Protein AF-A0A845Y924-F1 (afdb_monomer)

Sequence (71 aa):
MKVDISFQLLLQAISSLGIAEKHQLWELLEAELFPDEEDSPEDIAEIQAARADYKAGDYITFDEYRAQRSA

Solvent-accessible surface area (backbone atoms only — not comparable to full-atom values): 4430 Å² total; per-residue (Å²): 134,88,80,95,69,57,71,69,59,50,52,54,54,61,66,71,49,53,72,70,56,48,48,55,52,45,55,54,50,45,52,72,76,46,74,72,80,58,76,46,78,64,53,50,48,52,54,51,50,55,53,47,32,58,75,71,59,68,67,78,53,74,66,58,51,53,57,64,75,75,109

Secondary structure (DSSP, 8-state):
------HHHHHHHHHH--HHHHHHHHHHHHHHH-TT-S--HHHHHHHHHHHHHHHHT----HHHHHHHHT-

Foldseek 3Di:
DDDPDDPVVVVVVLVPDDPVVVVVVVVVVCCVVCVPPDQDPVSVVVVVVVVVCVVVVVDDDPVNVVVVVVD

Structure (mmCIF, N/CA/C/O backbone):
data_AF-A0A845Y924-F1
#
_entry.id   AF-A0A845Y924-F1
#
loop_
_atom_site.group_PDB
_atom_site.id
_atom_site.type_symbol
_atom_site.label_atom_id
_atom_site.label_alt_id
_atom_site.label_comp_id
_atom_site.label_asym_id
_atom_site.label_entity_id
_atom_site.label_seq_id
_atom_site.pdbx_PDB_ins_code
_atom_site.Cartn_x
_atom_site.Cartn_y
_atom_site.Cartn_z
_atom_site.occupancy
_atom_site.B_iso_or_equiv
_atom_site.auth_seq_id
_atom_site.auth_comp_id
_atom_site.auth_asym_id
_atom_site.auth_atom_id
_atom_site.pdbx_PDB_model_num
ATOM 1 N N . MET A 1 1 ? -8.287 17.232 23.512 1.00 51.38 1 MET A N 1
ATOM 2 C CA . MET A 1 1 ? -8.938 16.494 24.618 1.00 51.38 1 MET A CA 1
ATOM 3 C C . MET A 1 1 ? -8.462 15.053 24.528 1.00 51.38 1 MET A C 1
ATOM 5 O O . MET A 1 1 ? -8.620 14.480 23.461 1.00 51.38 1 MET A O 1
ATOM 9 N N . LYS A 1 2 ? -7.804 14.499 25.556 1.00 71.75 2 LYS A N 1
ATOM 10 C CA . LYS A 1 2 ? -7.425 13.075 25.556 1.00 71.75 2 LYS A CA 1
ATOM 11 C C . LYS A 1 2 ? -8.621 12.265 26.050 1.00 71.75 2 LYS A C 1
ATOM 13 O O . LYS A 1 2 ? -9.151 12.574 27.113 1.00 71.75 2 LYS A O 1
ATOM 18 N N . VAL A 1 3 ? -9.068 11.301 25.253 1.00 77.00 3 VAL A N 1
ATOM 19 C CA . VAL A 1 3 ? -10.117 10.357 25.647 1.00 77.00 3 VAL A CA 1
ATOM 20 C C . VAL A 1 3 ? -9.437 9.218 26.396 1.00 77.00 3 VAL A C 1
ATOM 22 O O . VAL A 1 3 ? -8.526 8.595 25.856 1.00 77.00 3 VAL A O 1
ATOM 25 N N . ASP A 1 4 ? -9.850 8.978 27.637 1.00 84.12 4 ASP A N 1
ATOM 26 C CA . ASP A 1 4 ? -9.380 7.836 28.419 1.00 84.12 4 ASP A CA 1
ATOM 27 C C . ASP A 1 4 ? -10.227 6.613 28.051 1.00 84.12 4 ASP A C 1
ATOM 29 O O . ASP A 1 4 ? -11.354 6.441 28.517 1.00 84.12 4 ASP A O 1
ATOM 33 N N . ILE A 1 5 ? -9.720 5.822 27.107 1.00 87.06 5 ILE A N 1
ATOM 34 C CA . ILE A 1 5 ? -10.343 4.592 26.622 1.00 87.06 5 ILE A CA 1
ATOM 35 C C . ILE A 1 5 ? -9.337 3.456 26.752 1.00 87.06 5 ILE A C 1
ATOM 37 O O . ILE A 1 5 ? -8.156 3.607 26.437 1.00 87.06 5 ILE A O 1
ATOM 41 N N . SER A 1 6 ? -9.802 2.292 27.204 1.00 94.62 6 SER A N 1
ATOM 42 C CA . SER A 1 6 ? -8.944 1.114 27.229 1.00 94.62 6 SER A CA 1
ATOM 43 C C . SER A 1 6 ? -8.624 0.661 25.806 1.00 94.62 6 SER A C 1
ATOM 45 O O . SER A 1 6 ? -9.458 0.729 24.900 1.00 94.62 6 SER A O 1
ATOM 47 N N . PHE A 1 7 ? -7.422 0.122 25.615 1.00 92.81 7 PHE A N 1
ATOM 48 C CA . PHE A 1 7 ? -7.003 -0.376 24.307 1.00 92.81 7 PHE A CA 1
ATOM 49 C C . PHE A 1 7 ? -7.943 -1.469 23.764 1.00 92.81 7 PHE A C 1
ATOM 51 O O . PHE A 1 7 ? -8.217 -1.523 22.571 1.00 92.81 7 PHE A O 1
ATOM 58 N N . GLN A 1 8 ? -8.519 -2.298 24.641 1.00 94.94 8 GLN A N 1
ATOM 59 C CA . GLN A 1 8 ? -9.490 -3.322 24.243 1.00 94.94 8 GLN A CA 1
ATOM 60 C C . GLN A 1 8 ? -10.790 -2.729 23.684 1.00 94.94 8 GLN A C 1
ATOM 62 O O . GLN A 1 8 ? -11.294 -3.214 22.672 1.00 94.94 8 GLN A O 1
ATOM 67 N N . LEU A 1 9 ? -11.322 -1.672 24.306 1.00 94.94 9 LEU A N 1
ATOM 68 C CA . LEU A 1 9 ? -12.514 -0.990 23.797 1.00 94.94 9 LEU A CA 1
ATOM 69 C C . LEU A 1 9 ? -12.226 -0.281 22.469 1.00 94.94 9 LEU A C 1
ATOM 71 O O . LEU A 1 9 ? -13.066 -0.303 21.572 1.00 94.94 9 LEU A O 1
ATOM 75 N N . LEU A 1 10 ? -11.021 0.275 22.311 1.00 94.12 10 LEU A N 1
ATOM 76 C CA . LEU A 1 10 ? -10.568 0.837 21.041 1.00 94.12 10 LEU A CA 1
ATOM 77 C C . LEU A 1 10 ? -10.530 -0.228 19.933 1.00 94.12 10 LEU A C 1
ATOM 79 O O . LEU A 1 10 ? -11.079 -0.000 18.859 1.00 94.12 10 LEU A O 1
ATOM 83 N N . LEU A 1 11 ? -9.966 -1.413 20.194 1.00 95.44 11 LEU A N 1
ATOM 84 C CA . LEU A 1 11 ? -9.950 -2.516 19.223 1.00 95.44 11 LEU A CA 1
ATOM 85 C C . LEU A 1 11 ? -11.361 -2.958 18.818 1.00 95.44 11 LEU A C 1
ATOM 87 O O . LEU A 1 11 ? -11.611 -3.229 17.641 1.00 95.44 11 LEU A O 1
ATOM 91 N N . GLN A 1 12 ? -12.291 -3.013 19.774 1.00 95.94 12 GLN A N 1
ATOM 92 C CA . GLN A 1 12 ? -13.684 -3.351 19.489 1.00 95.94 12 GLN A CA 1
ATOM 93 C C . GLN A 1 12 ? -14.344 -2.294 18.592 1.00 95.94 12 GLN A C 1
ATOM 95 O O . GLN A 1 12 ? -15.012 -2.651 17.620 1.00 95.94 12 GLN A O 1
ATOM 100 N N . ALA A 1 13 ? -14.114 -1.008 18.869 1.00 94.88 13 ALA A N 1
ATOM 101 C CA . ALA A 1 13 ? -14.604 0.086 18.037 1.00 94.88 13 ALA A CA 1
ATOM 102 C C . ALA A 1 13 ? -14.018 0.024 16.615 1.00 94.88 13 ALA A C 1
ATOM 104 O O . ALA A 1 13 ? -14.776 0.013 15.646 1.00 94.88 13 ALA A O 1
ATOM 105 N N . ILE A 1 14 ? -12.696 -0.133 16.480 1.00 95.62 14 ILE A N 1
ATOM 106 C CA . ILE A 1 14 ? -12.010 -0.274 15.182 1.00 95.62 14 ILE A CA 1
ATOM 107 C C . ILE A 1 14 ? -12.557 -1.471 14.394 1.00 95.62 14 ILE A C 1
ATOM 109 O O . ILE A 1 14 ? -12.768 -1.390 13.184 1.00 95.62 14 ILE A O 1
ATOM 113 N N . SER A 1 15 ? -12.842 -2.585 15.073 1.00 96.31 15 SER A N 1
ATOM 114 C CA . SER A 1 15 ? -13.392 -3.783 14.430 1.00 96.31 15 SER A CA 1
ATOM 115 C C . SER A 1 15 ? -14.767 -3.53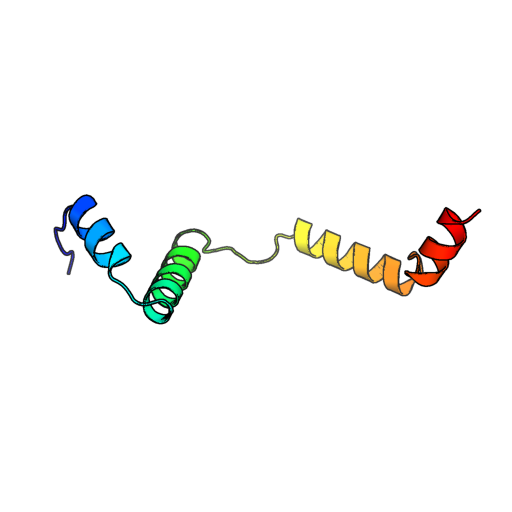2 13.807 1.00 96.31 15 SER A C 1
ATOM 117 O O . SER A 1 15 ? -15.057 -4.100 12.751 1.00 96.31 15 SER A O 1
ATOM 119 N N . SER A 1 16 ? -15.573 -2.658 14.421 1.00 97.19 16 SER A N 1
ATOM 120 C CA . SER A 1 16 ? -16.918 -2.288 13.961 1.00 97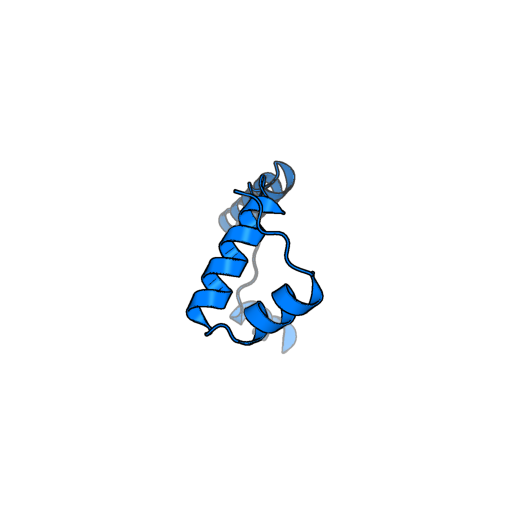.19 16 SER A CA 1
ATOM 121 C C . SER A 1 16 ? -16.960 -1.272 12.814 1.00 97.19 16 SER A C 1
ATOM 123 O O . SER A 1 16 ? -18.024 -1.084 12.230 1.00 97.19 16 SER A O 1
ATOM 125 N N . LEU A 1 17 ? -15.826 -0.655 12.466 1.00 98.00 17 LEU A N 1
ATOM 126 C CA . LEU A 1 17 ? -15.744 0.295 11.357 1.00 98.00 17 LEU A CA 1
ATOM 127 C C . LEU A 1 17 ? -16.044 -0.376 10.006 1.00 98.00 17 LEU A C 1
ATOM 129 O O . LEU A 1 17 ? -15.628 -1.513 9.738 1.00 98.00 17 LEU A O 1
ATOM 133 N N . GLY A 1 18 ? -16.715 0.362 9.127 1.00 98.00 18 GLY A N 1
ATOM 134 C CA . GLY A 1 18 ? -16.830 0.046 7.712 1.00 98.00 18 GLY A CA 1
ATOM 135 C C . GLY A 1 18 ? -15.485 0.164 6.991 1.00 98.00 18 GLY A C 1
ATOM 136 O O . GLY A 1 18 ? -14.522 0.735 7.498 1.00 98.00 18 GLY A O 1
ATOM 137 N N . ILE A 1 19 ? -15.402 -0.380 5.775 1.00 97.75 19 ILE A N 1
ATOM 138 C CA . ILE A 1 19 ? -14.144 -0.419 5.005 1.00 97.75 19 ILE A CA 1
ATOM 139 C C . ILE A 1 19 ? -13.583 0.983 4.734 1.00 97.75 19 ILE A C 1
ATOM 141 O O . ILE A 1 19 ? -12.386 1.195 4.902 1.00 97.75 19 ILE A O 1
ATOM 145 N N . ALA A 1 20 ? -14.436 1.944 4.370 1.00 97.75 20 ALA A N 1
ATOM 146 C CA . ALA A 1 20 ? -14.001 3.316 4.103 1.00 97.75 20 ALA A CA 1
ATOM 147 C C . ALA A 1 20 ? -13.400 3.989 5.351 1.00 97.75 20 ALA A C 1
ATOM 149 O O . ALA A 1 20 ? -12.365 4.639 5.270 1.00 97.75 20 ALA A O 1
ATOM 150 N N . GLU A 1 21 ? -14.007 3.775 6.517 1.00 98.00 21 GLU A N 1
ATOM 151 C CA . GLU A 1 21 ? -13.535 4.332 7.789 1.00 98.00 21 GLU A CA 1
ATOM 152 C C . GLU A 1 21 ? -12.234 3.656 8.247 1.00 98.00 21 GLU A C 1
ATOM 154 O O . GLU A 1 21 ? -11.346 4.311 8.787 1.00 98.00 21 GLU A O 1
ATOM 159 N N . LYS A 1 22 ? -12.078 2.351 7.983 1.00 97.88 22 LYS A N 1
ATOM 160 C CA . LYS A 1 22 ? -10.813 1.635 8.213 1.00 97.88 22 LYS A CA 1
ATOM 161 C C . LYS A 1 22 ? -9.685 2.171 7.340 1.00 97.88 22 LYS A C 1
ATOM 163 O O . LYS A 1 22 ? -8.567 2.272 7.828 1.00 97.88 22 LYS A O 1
ATOM 168 N N . HIS A 1 23 ? -9.976 2.531 6.091 1.00 97.44 23 HIS A N 1
ATOM 169 C CA . HIS A 1 23 ? -8.991 3.148 5.204 1.00 97.44 23 HIS A CA 1
ATOM 170 C C . HIS A 1 23 ? -8.531 4.507 5.736 1.00 97.44 23 HIS A C 1
ATOM 172 O O . HIS A 1 23 ? -7.339 4.744 5.850 1.00 97.44 23 HIS A O 1
ATOM 178 N N . GLN A 1 24 ? -9.468 5.359 6.159 1.00 97.50 24 GLN A N 1
ATOM 179 C CA . GLN A 1 24 ? -9.134 6.657 6.758 1.00 97.50 24 GLN A CA 1
ATOM 180 C C . GLN A 1 24 ? -8.303 6.516 8.039 1.00 97.50 24 GLN A C 1
ATOM 182 O O . GLN A 1 24 ? -7.372 7.284 8.268 1.00 97.50 24 GLN A O 1
ATOM 187 N N . LEU A 1 25 ? -8.628 5.532 8.886 1.00 96.88 25 LEU A N 1
ATOM 188 C CA . LEU A 1 25 ? -7.829 5.233 10.074 1.00 96.88 25 LEU A CA 1
ATOM 189 C C . LEU A 1 25 ? -6.425 4.745 9.701 1.00 96.88 25 LEU A C 1
ATOM 191 O O . LEU A 1 25 ? -5.466 5.109 10.374 1.00 96.88 25 LEU A O 1
ATOM 195 N N . TRP A 1 26 ? -6.305 3.926 8.656 1.00 95.88 26 TRP A N 1
ATOM 196 C CA . TRP A 1 26 ? -5.012 3.455 8.173 1.00 95.88 26 TRP A CA 1
ATOM 197 C C . TRP A 1 26 ? -4.143 4.615 7.682 1.00 95.88 26 TRP A C 1
ATOM 199 O O . TRP A 1 26 ? -3.041 4.746 8.195 1.00 95.88 26 TRP A O 1
ATOM 209 N N . GLU A 1 27 ? -4.652 5.498 6.821 1.00 94.50 27 GLU A N 1
ATOM 210 C CA . GLU A 1 27 ? -3.909 6.676 6.333 1.00 94.50 27 GLU A CA 1
ATOM 211 C C . GLU A 1 27 ? -3.410 7.565 7.485 1.00 94.50 27 GLU A C 1
ATOM 213 O O . GLU A 1 27 ? -2.277 8.042 7.479 1.00 94.50 27 GLU A O 1
ATOM 218 N N . LEU A 1 28 ? -4.246 7.771 8.511 1.00 94.50 28 LEU A N 1
ATOM 219 C CA . LEU A 1 28 ? -3.855 8.536 9.695 1.00 94.50 28 LEU A CA 1
ATOM 220 C C . LEU A 1 28 ? -2.714 7.856 10.464 1.00 94.50 28 LEU A C 1
ATOM 222 O O . LEU A 1 28 ? -1.757 8.519 10.858 1.00 94.50 28 LEU A O 1
ATOM 226 N N . LEU A 1 29 ? -2.812 6.544 10.685 1.00 94.88 29 LEU A N 1
ATOM 227 C CA . LEU A 1 29 ? -1.771 5.784 11.376 1.00 94.88 29 LEU A CA 1
ATOM 228 C C . LEU A 1 29 ? -0.483 5.702 10.555 1.00 94.88 29 LEU A C 1
ATOM 230 O O . LEU A 1 29 ? 0.596 5.765 11.130 1.00 94.88 29 LEU A O 1
ATOM 234 N N . GLU A 1 30 ? -0.587 5.577 9.237 1.00 91.81 30 GLU A N 1
ATOM 235 C CA . GLU A 1 30 ? 0.545 5.558 8.314 1.00 91.81 30 GLU A CA 1
ATOM 236 C C . GLU A 1 30 ? 1.329 6.870 8.394 1.00 91.81 30 GLU A C 1
ATOM 238 O O . GLU A 1 30 ? 2.521 6.842 8.676 1.00 91.81 30 GLU A O 1
ATOM 243 N N . ALA A 1 31 ? 0.649 8.017 8.328 1.00 89.12 31 ALA A N 1
ATOM 244 C CA . ALA A 1 31 ? 1.291 9.323 8.481 1.00 89.12 31 ALA A CA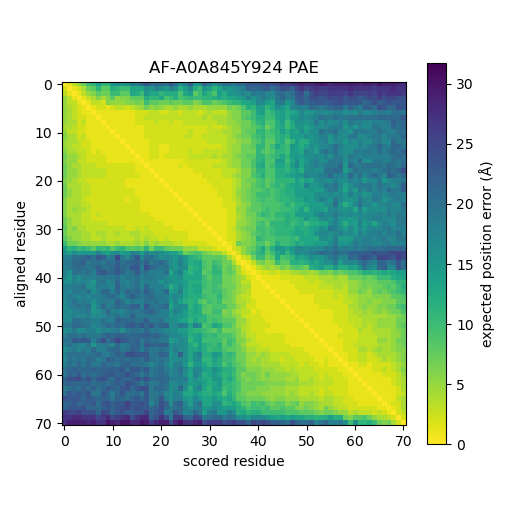 1
ATOM 245 C C . ALA A 1 31 ? 1.957 9.533 9.859 1.00 89.12 31 ALA A C 1
ATOM 247 O O . ALA A 1 31 ? 2.962 10.236 9.959 1.00 89.12 31 ALA A O 1
ATOM 248 N N . GLU A 1 32 ? 1.410 8.956 10.937 1.00 89.69 32 GLU A N 1
ATOM 249 C CA . GLU A 1 32 ? 2.004 9.053 12.281 1.00 89.69 32 GLU A CA 1
ATOM 250 C C . GLU A 1 32 ? 3.189 8.099 12.490 1.00 89.69 32 GLU A C 1
ATOM 252 O O . GLU A 1 32 ? 4.129 8.432 13.216 1.00 89.69 32 GLU A O 1
ATOM 257 N N . LEU A 1 33 ? 3.133 6.903 11.901 1.00 89.38 33 LEU A N 1
ATOM 258 C CA . LEU A 1 33 ? 4.135 5.850 12.082 1.00 89.38 33 LEU A CA 1
ATOM 259 C C . LEU A 1 33 ? 5.287 5.956 11.079 1.00 89.38 33 LEU A C 1
ATOM 261 O O . LEU A 1 33 ? 6.409 5.570 11.410 1.00 89.38 33 LEU A O 1
ATOM 265 N N . PHE A 1 34 ? 5.016 6.500 9.895 1.00 86.38 34 PHE A N 1
ATOM 266 C CA . PHE A 1 34 ? 5.950 6.652 8.783 1.00 86.38 34 PHE A CA 1
ATOM 267 C C . PHE A 1 34 ? 5.956 8.107 8.277 1.00 86.38 34 PHE A C 1
ATOM 269 O O . PHE A 1 34 ? 5.637 8.376 7.123 1.00 86.38 34 PHE A O 1
ATOM 276 N N . PRO A 1 35 ? 6.316 9.083 9.133 1.00 73.31 35 PRO A N 1
ATOM 277 C CA . PRO A 1 35 ? 6.280 10.501 8.765 1.00 73.31 35 PRO A CA 1
ATOM 278 C C . PRO A 1 35 ? 7.272 10.876 7.651 1.00 73.31 35 PRO A C 1
ATOM 280 O O . PRO A 1 35 ? 7.086 11.904 7.006 1.00 73.31 35 PRO A O 1
ATOM 283 N N . ASP A 1 36 ? 8.293 10.041 7.429 1.00 70.94 36 ASP A N 1
ATOM 284 C CA . ASP A 1 36 ? 9.359 10.226 6.441 1.00 70.94 36 ASP A CA 1
ATOM 285 C C . ASP A 1 36 ? 9.289 9.155 5.333 1.00 70.94 36 ASP A C 1
ATOM 287 O O . ASP A 1 36 ? 10.316 8.639 4.899 1.00 70.94 36 ASP A O 1
ATOM 291 N N . GLU A 1 37 ? 8.087 8.797 4.865 1.00 63.12 37 GLU A N 1
ATOM 292 C CA . GLU A 1 37 ? 7.871 7.972 3.656 1.00 63.12 37 GLU A CA 1
ATOM 293 C C . GLU A 1 37 ? 8.268 8.711 2.350 1.00 63.12 37 GLU A C 1
ATOM 295 O O . GLU A 1 37 ? 7.660 8.562 1.292 1.00 63.12 37 GLU A O 1
ATOM 300 N N . GLU A 1 38 ? 9.294 9.557 2.415 1.00 65.69 38 GLU A N 1
ATOM 301 C CA . GLU A 1 38 ? 10.004 10.011 1.229 1.00 65.69 38 GLU A CA 1
ATOM 302 C C . GLU A 1 38 ? 10.976 8.902 0.820 1.00 65.69 38 GLU A C 1
ATOM 304 O O . GLU A 1 38 ? 11.678 8.354 1.674 1.00 65.69 38 GLU A O 1
ATOM 309 N N . ASP A 1 39 ? 11.024 8.584 -0.481 1.00 73.19 39 ASP A N 1
ATOM 310 C CA . ASP A 1 39 ? 12.048 7.700 -1.042 1.00 73.19 39 ASP A CA 1
ATOM 311 C C . ASP A 1 39 ? 13.405 8.113 -0.458 1.00 73.19 39 ASP A C 1
ATOM 313 O O . ASP A 1 39 ? 13.852 9.259 -0.625 1.00 73.19 39 ASP A O 1
ATOM 317 N N . SER A 1 40 ? 14.065 7.198 0.250 1.00 80.38 40 SER A N 1
ATOM 318 C CA . SER A 1 40 ? 15.379 7.488 0.798 1.00 80.38 40 SER A CA 1
ATOM 319 C C . SER A 1 40 ? 16.339 7.830 -0.350 1.00 80.38 40 SER A C 1
ATOM 321 O O . SER A 1 40 ? 16.109 7.468 -1.510 1.00 80.38 40 SER A O 1
ATOM 323 N N . PRO A 1 41 ? 17.473 8.496 -0.083 1.00 83.38 41 PRO A N 1
ATOM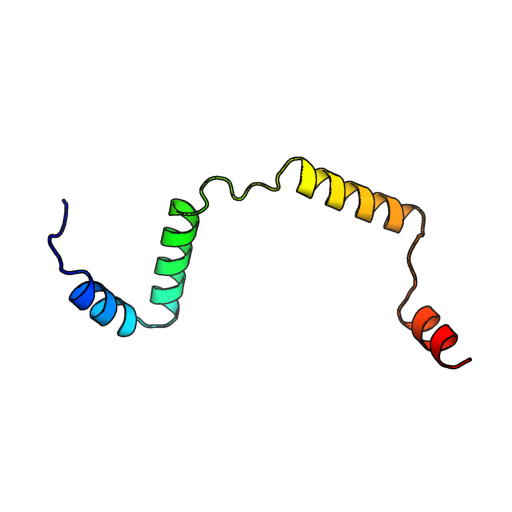 324 C CA . PRO A 1 41 ? 18.477 8.713 -1.121 1.00 83.38 41 PRO A CA 1
ATOM 325 C C . PRO A 1 41 ? 18.922 7.417 -1.824 1.00 83.38 41 PRO A C 1
ATOM 327 O O . PRO A 1 41 ? 19.330 7.4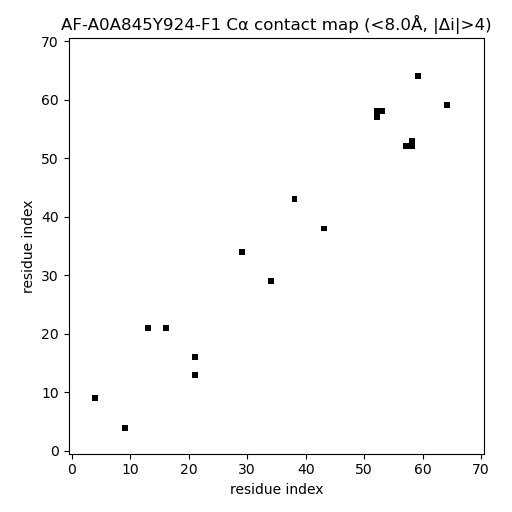72 -2.984 1.00 83.38 41 PRO A O 1
ATOM 330 N N . GLU A 1 42 ? 18.838 6.273 -1.135 1.00 86.81 42 GLU A N 1
ATOM 331 C CA . GLU A 1 42 ? 19.099 4.942 -1.687 1.00 86.81 42 GLU A CA 1
ATOM 332 C C . GLU A 1 42 ? 17.981 4.503 -2.644 1.00 86.81 42 GLU A C 1
ATOM 334 O O . GLU A 1 42 ? 18.277 4.178 -3.793 1.00 86.81 42 GLU A O 1
ATOM 339 N N . ASP A 1 43 ? 16.712 4.635 -2.248 1.00 85.56 43 ASP A N 1
ATOM 340 C CA . ASP A 1 43 ? 15.553 4.329 -3.103 1.00 85.56 43 ASP A CA 1
ATOM 341 C C . ASP A 1 43 ? 15.562 5.177 -4.386 1.00 85.56 43 ASP A C 1
ATOM 343 O O . ASP A 1 43 ? 15.387 4.675 -5.501 1.00 85.56 43 ASP A O 1
ATOM 347 N N . ILE A 1 44 ? 15.868 6.474 -4.263 1.00 89.12 44 ILE A N 1
ATOM 348 C CA . ILE A 1 44 ? 16.007 7.374 -5.415 1.00 89.12 44 ILE A CA 1
ATOM 349 C C . ILE A 1 44 ? 17.143 6.899 -6.327 1.00 89.12 44 ILE A C 1
ATOM 351 O O . ILE A 1 44 ? 16.991 6.907 -7.552 1.00 89.12 44 ILE A O 1
ATOM 355 N N . ALA A 1 45 ? 18.286 6.500 -5.763 1.00 92.62 45 ALA A N 1
ATOM 356 C CA . ALA A 1 45 ? 19.420 6.019 -6.543 1.00 92.62 45 ALA A CA 1
ATOM 357 C C . ALA A 1 45 ? 19.075 4.731 -7.308 1.00 92.62 45 ALA A C 1
ATOM 359 O O . ALA A 1 45 ? 19.385 4.644 -8.500 1.00 92.62 45 ALA A O 1
ATOM 360 N N . GLU A 1 46 ? 18.377 3.783 -6.678 1.00 92.75 46 GLU A N 1
ATOM 361 C CA . GLU A 1 46 ? 17.906 2.553 -7.322 1.00 92.75 46 GLU A CA 1
ATOM 362 C C . GLU A 1 46 ? 16.924 2.842 -8.465 1.00 92.75 46 GLU A C 1
ATOM 364 O O . GLU A 1 46 ? 17.079 2.319 -9.573 1.00 92.75 46 GLU A O 1
ATOM 369 N N . ILE A 1 47 ? 15.964 3.748 -8.254 1.00 91.94 47 ILE A N 1
ATOM 370 C CA . ILE A 1 47 ? 15.007 4.162 -9.290 1.00 91.94 47 ILE A CA 1
ATOM 371 C C . ILE A 1 47 ? 15.734 4.781 -10.492 1.00 91.94 47 ILE A C 1
ATOM 373 O O . ILE A 1 47 ? 15.378 4.516 -11.646 1.00 91.94 47 ILE A O 1
ATOM 377 N N . GLN A 1 48 ? 16.740 5.627 -10.256 1.00 95.31 48 GLN A N 1
ATOM 378 C CA . GLN A 1 48 ? 17.499 6.253 -11.342 1.00 95.31 48 GLN A CA 1
ATOM 379 C C . GLN A 1 48 ? 18.388 5.248 -12.080 1.00 95.31 48 GLN A C 1
ATOM 381 O O . GLN A 1 48 ? 18.484 5.336 -13.306 1.00 95.31 48 GLN A O 1
ATOM 386 N N . ALA A 1 49 ? 18.980 4.282 -11.373 1.00 95.94 49 ALA A N 1
ATOM 387 C CA . ALA A 1 49 ? 19.738 3.191 -11.981 1.00 95.94 49 ALA A CA 1
ATOM 388 C C . ALA A 1 49 ? 18.843 2.349 -12.901 1.00 95.94 49 ALA A C 1
ATOM 390 O O . ALA A 1 49 ? 19.124 2.246 -14.093 1.00 95.94 49 ALA A O 1
ATOM 391 N N . ALA A 1 50 ? 17.687 1.893 -12.409 1.00 95.06 50 ALA A N 1
ATOM 392 C CA . ALA A 1 50 ? 16.737 1.131 -13.215 1.00 95.06 50 ALA A CA 1
ATOM 393 C C . ALA A 1 50 ? 16.289 1.904 -14.472 1.00 95.06 50 ALA A C 1
ATOM 395 O O . ALA A 1 50 ? 16.218 1.352 -15.570 1.00 95.06 50 ALA A O 1
ATOM 396 N N . ARG A 1 51 ? 16.021 3.213 -14.354 1.00 95.31 51 ARG A N 1
ATOM 397 C CA . ARG A 1 51 ? 15.677 4.068 -15.509 1.00 95.31 51 ARG A CA 1
ATOM 398 C C . ARG A 1 51 ? 16.820 4.182 -16.520 1.00 95.31 51 ARG A C 1
ATOM 400 O O . ARG A 1 51 ? 16.549 4.263 -17.722 1.00 95.31 51 ARG A O 1
ATOM 407 N N . ALA A 1 52 ? 18.067 4.229 -16.056 1.00 97.31 52 ALA A N 1
ATOM 408 C CA . ALA A 1 52 ? 19.239 4.256 -16.923 1.00 97.31 52 ALA A CA 1
ATOM 409 C C . ALA A 1 52 ? 19.378 2.945 -17.709 1.00 97.31 52 ALA A C 1
ATOM 411 O O . ALA A 1 52 ? 19.549 3.011 -18.928 1.00 97.31 52 ALA A O 1
ATOM 412 N N . ASP A 1 53 ? 19.195 1.798 -17.055 1.00 96.81 53 ASP A N 1
ATOM 413 C CA . ASP A 1 53 ? 19.235 0.470 -17.682 1.00 96.81 53 ASP A CA 1
ATOM 414 C C . ASP A 1 53 ? 18.156 0.343 -18.767 1.00 96.81 53 ASP A C 1
ATOM 416 O O . ASP A 1 53 ? 18.452 0.021 -19.922 1.00 96.81 53 ASP A O 1
ATOM 420 N N . TYR A 1 54 ? 16.916 0.755 -18.466 1.00 93.19 54 TYR A N 1
ATOM 421 C CA . TYR A 1 54 ? 15.839 0.806 -19.463 1.00 93.19 54 TYR A CA 1
ATOM 422 C C . TYR A 1 54 ? 16.188 1.682 -20.670 1.00 93.19 54 TYR A C 1
ATOM 424 O O . TYR A 1 54 ? 15.923 1.308 -21.814 1.00 93.19 54 TYR A O 1
ATOM 432 N N . LYS A 1 55 ? 16.791 2.854 -20.442 1.00 95.06 55 LYS A N 1
ATOM 433 C CA . LYS A 1 55 ? 17.194 3.764 -21.524 1.00 95.06 55 LYS A CA 1
ATOM 434 C C . LYS A 1 55 ? 18.353 3.201 -22.350 1.00 95.06 55 LYS A C 1
ATOM 436 O O . LYS A 1 55 ? 18.420 3.468 -23.549 1.00 95.06 55 LYS A O 1
ATOM 441 N N . ALA A 1 56 ? 19.252 2.452 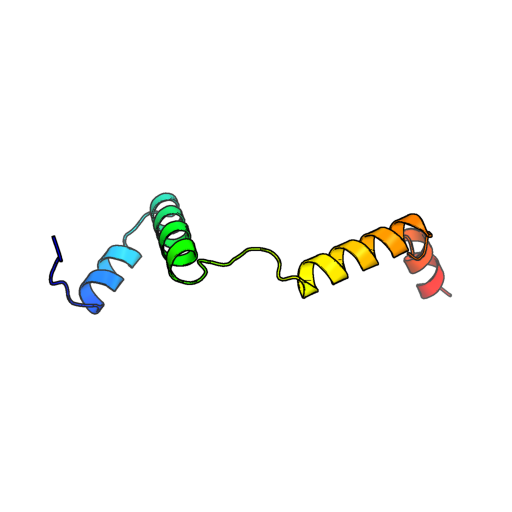-21.719 1.00 96.88 56 ALA A N 1
ATOM 442 C CA . ALA A 1 56 ? 20.359 1.767 -22.375 1.00 96.88 56 ALA A CA 1
ATOM 443 C C . ALA A 1 56 ? 19.908 0.535 -23.178 1.00 96.88 56 ALA A C 1
ATOM 445 O O . ALA A 1 56 ? 20.680 0.034 -23.993 1.00 96.88 56 ALA A O 1
ATOM 446 N N . GLY A 1 57 ? 18.664 0.079 -22.993 1.00 95.81 57 GLY A N 1
ATOM 447 C CA . GLY A 1 57 ? 18.175 -1.160 -23.591 1.00 95.81 57 GLY A CA 1
ATOM 448 C C . GLY A 1 57 ? 18.609 -2.405 -22.822 1.00 95.81 57 GLY A C 1
ATOM 449 O O . GLY A 1 57 ? 18.524 -3.498 -23.371 1.00 95.81 57 GLY A O 1
ATOM 450 N N . ASP A 1 58 ? 19.076 -2.250 -21.580 1.00 95.88 58 ASP A N 1
ATOM 451 C CA . ASP A 1 58 ? 19.484 -3.355 -20.711 1.00 95.88 58 ASP A CA 1
ATOM 452 C C . ASP A 1 58 ? 18.262 -3.968 -20.019 1.00 95.88 58 ASP A C 1
ATOM 454 O O . ASP A 1 58 ? 18.035 -3.861 -18.816 1.00 95.88 58 ASP A O 1
ATOM 458 N N . TYR A 1 59 ? 17.389 -4.541 -20.838 1.00 92.81 59 TYR A N 1
ATOM 459 C CA . TYR A 1 59 ? 16.227 -5.292 -20.402 1.00 92.81 59 TYR A CA 1
ATOM 460 C C . TYR A 1 59 ? 15.953 -6.415 -21.393 1.00 92.81 59 TYR A C 1
ATOM 462 O O . TYR A 1 59 ? 16.346 -6.368 -22.556 1.00 92.81 59 TYR A O 1
ATOM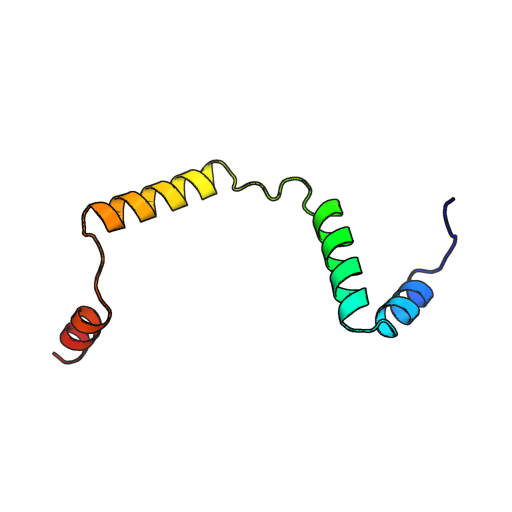 470 N N . ILE A 1 60 ? 15.224 -7.422 -20.928 1.00 94.19 60 ILE A N 1
ATOM 471 C CA . ILE A 1 60 ? 14.661 -8.455 -21.785 1.00 94.19 60 ILE A CA 1
ATOM 472 C C . ILE A 1 60 ? 13.152 -8.264 -21.848 1.00 94.19 60 ILE A C 1
ATOM 474 O O . ILE A 1 60 ? 12.478 -8.108 -20.827 1.00 94.19 60 ILE A O 1
ATOM 478 N N . THR A 1 61 ? 12.596 -8.263 -23.051 1.00 93.12 61 THR A N 1
ATOM 479 C CA . THR A 1 61 ? 11.147 -8.272 -23.226 1.00 93.12 61 THR A CA 1
ATOM 480 C C . THR A 1 61 ? 10.576 -9.635 -22.848 1.00 93.12 61 THR A C 1
ATOM 482 O O . THR A 1 61 ? 11.246 -10.671 -22.886 1.00 93.12 61 THR A O 1
ATOM 485 N N . PHE A 1 62 ? 9.288 -9.664 -22.517 1.00 93.88 62 PHE A N 1
ATOM 486 C CA . PHE A 1 62 ? 8.612 -10.919 -22.196 1.00 93.88 62 PHE A CA 1
ATOM 487 C C 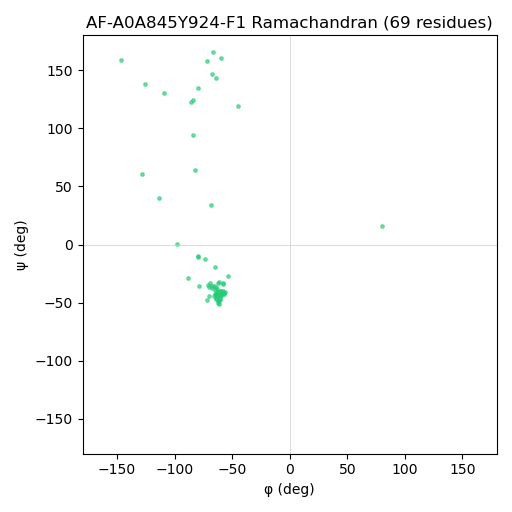. PHE A 1 62 ? 8.692 -11.945 -23.344 1.00 93.88 62 PHE A C 1
ATOM 489 O O . PHE A 1 62 ? 8.807 -13.145 -23.099 1.00 93.88 62 PHE A O 1
ATOM 496 N N . ASP A 1 63 ? 8.677 -11.488 -24.596 1.00 95.81 63 ASP A N 1
ATOM 497 C CA . ASP A 1 63 ? 8.781 -12.354 -25.772 1.00 95.81 63 ASP A CA 1
ATOM 498 C C . ASP A 1 63 ? 10.175 -12.965 -25.926 1.00 95.81 63 ASP A C 1
ATOM 500 O O . ASP A 1 63 ? 10.295 -14.173 -26.140 1.00 95.81 63 ASP A O 1
ATOM 504 N N . GLU A 1 64 ? 11.226 -12.166 -25.740 1.00 94.38 64 GLU A N 1
ATOM 505 C CA . GLU A 1 64 ? 12.614 -12.641 -25.755 1.00 94.38 64 GLU A CA 1
ATOM 506 C C . GLU A 1 64 ? 12.866 -13.653 -24.634 1.00 94.38 64 GLU A C 1
ATOM 508 O O . GLU A 1 64 ? 13.468 -14.703 -24.865 1.00 94.38 64 GLU A O 1
ATOM 513 N N . TYR A 1 65 ? 12.329 -13.401 -23.439 1.00 95.12 65 TYR A N 1
ATOM 514 C CA . TYR A 1 65 ? 12.403 -14.338 -22.320 1.00 95.12 65 TYR A CA 1
ATOM 515 C C . TYR A 1 65 ? 11.723 -15.678 -22.639 1.00 95.12 65 TYR A C 1
ATOM 517 O O . TYR A 1 65 ? 12.279 -16.748 -22.368 1.00 95.12 65 TYR A O 1
ATOM 525 N N . ARG A 1 66 ? 10.530 -15.643 -23.251 1.00 95.75 66 ARG A N 1
ATOM 526 C CA . ARG A 1 66 ? 9.815 -16.859 -23.678 1.00 95.75 66 ARG A CA 1
ATOM 527 C C . ARG A 1 66 ? 10.597 -17.645 -24.727 1.00 95.75 66 ARG A C 1
ATOM 529 O O . ARG A 1 66 ? 10.645 -18.874 -24.642 1.00 95.75 66 ARG A O 1
ATOM 536 N N . ALA A 1 67 ? 11.216 -16.957 -25.684 1.00 93.81 67 ALA A N 1
ATOM 537 C CA . ALA A 1 67 ? 12.040 -17.585 -26.711 1.00 93.81 67 ALA A CA 1
ATOM 538 C C . ALA A 1 67 ? 13.279 -18.271 -26.110 1.00 93.81 67 ALA A C 1
ATOM 540 O O . ALA A 1 67 ? 13.562 -19.414 -26.458 1.00 93.81 67 ALA A O 1
ATOM 541 N N . GLN A 1 68 ? 13.962 -17.630 -25.154 1.00 91.38 68 GLN A N 1
ATOM 542 C CA . GLN A 1 68 ? 15.144 -18.193 -24.485 1.00 91.38 68 GLN A CA 1
ATOM 543 C C . GLN A 1 68 ? 14.834 -19.427 -23.630 1.00 91.38 68 GLN A C 1
ATOM 545 O O . GLN A 1 68 ? 15.643 -20.345 -23.577 1.00 91.38 68 GLN A O 1
ATOM 550 N N . ARG A 1 69 ? 13.669 -19.481 -22.968 1.00 89.50 69 ARG A N 1
ATOM 551 C CA . ARG A 1 69 ? 13.275 -20.636 -22.133 1.00 89.50 69 ARG A CA 1
ATOM 552 C C . ARG A 1 69 ? 12.732 -21.835 -22.909 1.00 89.50 69 ARG A C 1
ATOM 554 O O . ARG A 1 69 ? 12.513 -22.880 -22.303 1.00 89.50 69 ARG A O 1
ATOM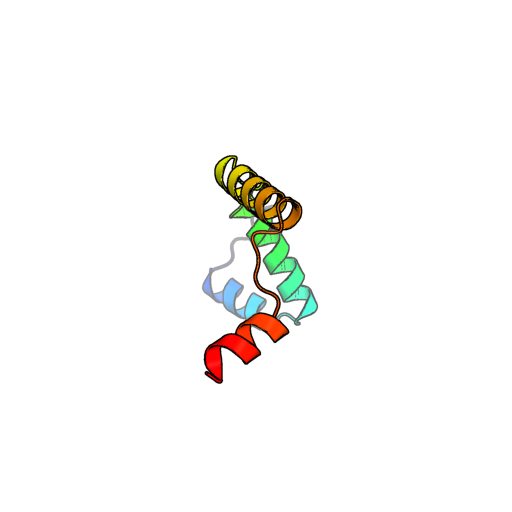 561 N N . SER A 1 70 ? 12.461 -21.669 -24.200 1.00 75.75 70 SER A N 1
ATOM 562 C CA . SER A 1 70 ? 11.931 -22.728 -25.069 1.00 75.75 70 SER A CA 1
ATOM 563 C C . SER A 1 70 ? 13.023 -23.419 -25.901 1.00 75.75 70 SER A C 1
ATOM 565 O O . SER A 1 70 ? 12.696 -24.299 -26.698 1.00 75.75 70 SER A O 1
ATOM 567 N N . ALA A 1 71 ? 14.284 -23.002 -25.735 1.00 58.03 71 ALA A N 1
ATOM 568 C CA . ALA A 1 71 ? 15.485 -23.590 -26.328 1.00 58.03 71 ALA A CA 1
ATOM 569 C C . ALA A 1 71 ? 16.164 -24.556 -25.345 1.00 58.03 71 ALA A C 1
ATOM 571 O O . ALA A 1 71 ? 16.726 -25.564 -25.827 1.00 58.03 71 ALA A O 1
#

pLDDT: mean 89.98, std 10.06, range [51.38, 98.0]

Nearest PDB structures (foldseek):
  8g1t-assembly4_H  TM=3.235E-01  e=5.470E+00  Homo sapiens

Radius of gyration: 22.93 Å; Cα contacts (8 Å, |Δi|>4): 9; chains: 1; bounding box: 37×40×55 Å

Mean predicted aligned error: 10.57 Å